Protein AF-A0A1A8L552-F1 (afdb_monomer)

pLDDT: mean 82.37, std 19.96, range [33.94, 96.31]

Secondary structure (DSSP, 8-state):
-EE--SSS--SS-EE------S-GGGHHHHHHHHHTTTTTT-----SSTTS-HHHHHHHHTT--TT-----S----SS----PPPP--------------------

Radius of gyration: 28.09 Å; Cα contacts (8 Å, |Δi|>4): 50; chains: 1; bounding box: 48×42×81 Å

Mean predicted aligned error: 12.86 Å

Organism: NCBI:txid704102

InterPro domains:
  IPR012337 Ribonuclease H-like superfamily [SSF53098] (2-79)
  IPR030559 DNA polymerase zeta catalytic subunit [PTHR45812] (1-82)
  IPR056435 DNA polymerase delta/zeta catalytic subunit, N-terminal domain [PF24055] (1-28)

Foldseek 3Di:
DWDDDPPDDDPGIDDDDDDDDPDLVCLVVVQVCQQVCVPPNDRDHDDPSVDRPVRVVCVVQVHDPPDDDDDPDDDDPDPPPPPDDPDDDDDDDDDDDDDDDPDDDD

Structure (mmCIF, N/CA/C/O backbone):
data_AF-A0A1A8L552-F1
#
_entry.id   AF-A0A1A8L552-F1
#
loop_
_atom_site.group_PDB
_atom_site.id
_atom_site.type_symbol
_atom_site.label_atom_id
_atom_site.label_alt_id
_atom_site.label_comp_id
_atom_site.label_asym_id
_atom_site.label_entity_id
_atom_site.label_seq_id
_atom_site.pdbx_PDB_ins_code
_atom_site.Cartn_x
_atom_site.Cartn_y
_atom_site.Cartn_z
_atom_site.occupancy
_atom_site.B_iso_or_equiv
_atom_site.auth_seq_id
_atom_site.auth_comp_id
_atom_site.auth_asym_id
_atom_site.auth_atom_id
_atom_site.pdbx_PDB_model_num
ATOM 1 N N . VAL A 1 1 ? -2.853 -9.805 10.424 1.00 91.50 1 VAL A N 1
ATOM 2 C CA . VAL A 1 1 ? -1.466 -9.280 10.396 1.00 91.50 1 VAL A CA 1
ATOM 3 C C . VAL A 1 1 ? -1.224 -8.562 11.713 1.00 91.50 1 VAL A C 1
ATOM 5 O O . VAL A 1 1 ? -2.140 -7.887 12.163 1.00 91.50 1 VAL A O 1
ATOM 8 N N . SER A 1 2 ? -0.080 -8.754 12.366 1.00 94.06 2 SER A N 1
ATOM 9 C CA . SER A 1 2 ? 0.282 -7.997 13.577 1.00 94.06 2 SER A CA 1
ATOM 10 C C . SER A 1 2 ? 1.139 -6.797 13.187 1.00 94.06 2 SER A C 1
ATOM 12 O O . SER A 1 2 ? 1.919 -6.898 12.242 1.00 94.06 2 SER A O 1
ATOM 14 N N . GLY A 1 3 ? 0.952 -5.661 13.851 1.00 93.56 3 GLY A N 1
ATOM 15 C CA . GLY A 1 3 ? 1.734 -4.455 13.587 1.00 93.56 3 GLY A CA 1
ATOM 16 C C . GLY A 1 3 ? 1.554 -3.395 14.668 1.00 93.56 3 GLY A C 1
ATOM 17 O O . GLY A 1 3 ? 0.707 -3.525 15.555 1.00 93.56 3 GLY A O 1
ATOM 18 N N . MET A 1 4 ? 2.350 -2.331 14.601 1.00 94.88 4 MET A N 1
ATOM 19 C CA . MET A 1 4 ? 2.263 -1.196 15.519 1.00 94.88 4 MET A CA 1
ATOM 20 C C . MET A 1 4 ? 1.500 -0.041 14.851 1.00 94.88 4 MET A C 1
ATOM 22 O O . MET A 1 4 ? 1.885 0.373 13.759 1.00 94.88 4 MET A O 1
ATOM 26 N N . PRO A 1 5 ? 0.419 0.490 15.456 1.00 92.94 5 PRO A N 1
ATOM 27 C CA . PRO A 1 5 ? -0.273 1.641 14.888 1.00 92.94 5 PRO A CA 1
ATOM 28 C C . PRO A 1 5 ? 0.637 2.875 14.891 1.00 92.94 5 PRO A C 1
ATOM 30 O O . PRO A 1 5 ? 1.281 3.161 15.894 1.00 92.94 5 PRO A O 1
ATOM 33 N N . PHE A 1 6 ? 0.639 3.626 13.789 1.00 91.50 6 PHE A N 1
ATOM 34 C CA . PHE A 1 6 ? 1.486 4.814 13.639 1.00 91.50 6 PHE A CA 1
ATOM 35 C C . PHE A 1 6 ? 1.033 6.003 14.504 1.00 91.50 6 PHE A C 1
ATOM 37 O O . PHE A 1 6 ? 1.849 6.735 15.055 1.00 91.50 6 PHE A O 1
ATOM 44 N N . TYR A 1 7 ? -0.281 6.212 14.631 1.00 92.44 7 TYR A N 1
ATOM 45 C CA . TYR A 1 7 ? -0.825 7.357 15.362 1.00 92.44 7 TYR A CA 1
ATOM 46 C C . TYR A 1 7 ? -0.956 7.070 16.862 1.00 92.44 7 TYR A C 1
ATOM 48 O O . TYR A 1 7 ? -1.902 6.401 17.292 1.00 92.44 7 TYR A O 1
ATOM 56 N N . GLY A 1 8 ? -0.032 7.632 17.645 1.00 93.75 8 GLY A N 1
ATOM 57 C CA . GLY A 1 8 ? 0.042 7.506 19.105 1.00 93.75 8 GLY A CA 1
ATOM 58 C C . GLY A 1 8 ? 1.170 6.578 19.565 1.00 93.75 8 GLY A C 1
ATOM 59 O O . GLY A 1 8 ? 1.782 5.881 18.764 1.00 93.75 8 GLY A O 1
ATOM 60 N N . PHE A 1 9 ? 1.452 6.568 20.870 1.00 94.94 9 PHE A N 1
ATOM 61 C CA . PHE A 1 9 ? 2.427 5.647 21.455 1.00 94.94 9 PHE A CA 1
ATOM 62 C C . PHE A 1 9 ? 1.748 4.338 21.874 1.00 94.94 9 PHE A C 1
ATOM 64 O O . PHE A 1 9 ? 0.792 4.349 22.652 1.00 94.94 9 PHE A O 1
ATOM 71 N N . TYR A 1 10 ? 2.271 3.206 21.402 1.00 94.19 10 TYR A N 1
ATOM 72 C CA . TYR A 1 10 ? 1.819 1.874 21.798 1.00 94.19 10 TYR A CA 1
ATOM 73 C C . TYR A 1 10 ? 3.019 1.013 22.180 1.00 94.19 10 TYR A C 1
ATOM 75 O O . TYR A 1 10 ? 3.925 0.809 21.382 1.00 94.19 10 TYR A O 1
ATOM 83 N N . ALA A 1 11 ? 2.999 0.454 23.390 1.00 94.81 11 ALA A N 1
ATOM 84 C CA . ALA A 1 11 ? 4.070 -0.419 23.874 1.00 94.81 11 ALA A CA 1
ATOM 85 C C . ALA A 1 11 ? 4.032 -1.838 23.273 1.00 94.81 11 ALA A C 1
ATOM 87 O O . ALA A 1 11 ? 4.976 -2.604 23.440 1.00 94.81 11 ALA A O 1
ATOM 88 N N . LYS A 1 12 ? 2.921 -2.223 22.630 1.00 95.12 12 LYS A N 1
ATOM 89 C CA . LYS A 1 12 ? 2.701 -3.564 22.076 1.00 95.12 12 LYS A CA 1
ATOM 90 C C . LYS A 1 12 ? 2.026 -3.482 20.712 1.00 95.12 12 LYS A C 1
ATOM 92 O O . LYS A 1 12 ? 1.258 -2.555 20.447 1.00 95.12 12 LYS A O 1
ATOM 97 N N . GLU A 1 13 ? 2.286 -4.487 19.885 1.00 95.62 13 GLU A N 1
ATOM 98 C CA . GLU A 1 13 ? 1.610 -4.670 18.604 1.00 95.62 13 GLU A CA 1
ATOM 99 C C . GLU A 1 13 ? 0.121 -4.979 18.785 1.00 95.62 13 GLU A C 1
ATOM 101 O O . GLU A 1 13 ? -0.314 -5.547 19.792 1.00 95.62 13 GLU A O 1
ATOM 106 N N . LYS A 1 14 ? -0.666 -4.616 17.776 1.00 94.38 14 LYS A N 1
ATOM 107 C CA . LYS A 1 14 ? -2.089 -4.932 17.667 1.00 94.38 14 LYS A CA 1
ATOM 108 C C . LYS A 1 14 ? -2.331 -5.810 16.447 1.00 94.38 14 LYS A C 1
ATOM 110 O O . LYS A 1 14 ? -1.562 -5.805 15.486 1.00 94.38 14 LYS A O 1
ATOM 115 N N . HIS A 1 15 ? -3.431 -6.551 16.476 1.00 94.88 15 HIS A N 1
ATOM 116 C CA . HIS A 1 15 ? -3.875 -7.323 15.325 1.00 94.88 15 HIS A CA 1
ATOM 117 C C . HIS A 1 15 ? -4.714 -6.463 14.382 1.00 94.88 15 HIS A C 1
ATOM 119 O O . HIS A 1 15 ? -5.649 -5.781 14.796 1.00 94.88 15 HIS A O 1
ATOM 125 N N . PHE A 1 16 ? -4.395 -6.564 13.099 1.00 94.88 16 PHE A N 1
ATOM 126 C CA . PHE A 1 16 ? -5.073 -5.906 11.994 1.00 94.88 16 PHE A CA 1
ATOM 127 C C . PHE A 1 16 ? -5.592 -6.935 10.991 1.00 94.88 16 PHE A C 1
ATOM 129 O O . PHE A 1 16 ? -4.970 -7.978 10.741 1.00 94.88 16 PHE A O 1
ATOM 136 N N . MET A 1 17 ? -6.719 -6.605 10.364 1.00 92.81 17 MET A N 1
ATOM 137 C CA . MET A 1 17 ? -7.270 -7.345 9.235 1.00 92.81 17 MET A CA 1
ATOM 138 C C . MET A 1 17 ? -6.795 -6.704 7.930 1.00 92.81 17 MET A C 1
ATOM 140 O O . MET A 1 17 ? -7.052 -5.527 7.690 1.00 92.81 17 MET A O 1
ATOM 144 N N . LYS A 1 18 ? -6.114 -7.481 7.082 1.00 94.56 18 LYS A N 1
ATOM 145 C CA . LYS A 1 18 ? -5.685 -7.026 5.756 1.00 94.56 18 LYS A CA 1
ATOM 146 C C . LYS A 1 18 ? -6.722 -7.459 4.725 1.00 94.56 18 LYS A C 1
ATOM 148 O O . LYS A 1 18 ? -6.932 -8.654 4.534 1.00 94.56 18 LYS A O 1
ATOM 153 N N . ILE A 1 19 ? -7.371 -6.486 4.096 1.00 93.62 19 ILE A N 1
ATOM 154 C CA . ILE A 1 19 ? -8.385 -6.702 3.061 1.00 93.62 19 ILE A CA 1
ATOM 155 C C . ILE A 1 19 ? -7.730 -6.451 1.703 1.00 93.62 19 ILE A C 1
ATOM 157 O O . ILE A 1 19 ? -7.139 -5.395 1.491 1.00 93.62 19 ILE A O 1
ATOM 161 N N . TYR A 1 20 ? -7.855 -7.404 0.783 1.00 94.00 20 TYR A N 1
ATOM 162 C CA . TYR A 1 20 ? -7.413 -7.244 -0.601 1.00 94.00 20 TYR A CA 1
ATOM 163 C C . TYR A 1 20 ? -8.616 -6.971 -1.497 1.00 94.00 20 TYR A C 1
ATOM 165 O O . TYR A 1 20 ? -9.647 -7.632 -1.381 1.00 94.00 20 TYR A O 1
ATOM 173 N N . LEU A 1 21 ? -8.476 -6.004 -2.398 1.00 94.19 21 LEU A N 1
ATOM 174 C CA . LEU A 1 21 ? -9.502 -5.644 -3.370 1.00 94.19 21 LEU A CA 1
ATOM 175 C C . LEU A 1 21 ? -8.976 -5.915 -4.776 1.00 94.19 21 LEU A C 1
ATOM 177 O O . LEU A 1 21 ? -7.819 -5.634 -5.073 1.00 94.19 21 LEU A O 1
ATOM 181 N N . TYR A 1 22 ? -9.844 -6.425 -5.649 1.00 95.06 22 TYR A N 1
ATOM 182 C CA . TYR A 1 22 ? -9.498 -6.638 -7.055 1.00 95.06 22 TYR A CA 1
ATOM 183 C C . TYR A 1 22 ? -9.405 -5.313 -7.824 1.00 95.06 22 TYR A C 1
ATOM 185 O O . TYR A 1 22 ? -8.496 -5.105 -8.621 1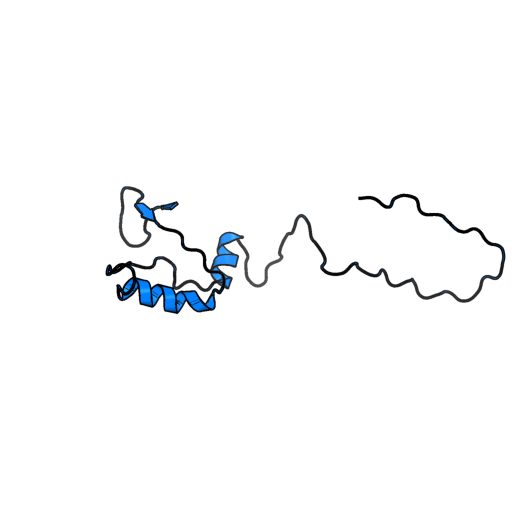.00 95.06 22 TYR A O 1
ATOM 193 N N . ASN A 1 23 ? -10.345 -4.399 -7.567 1.00 95.12 23 ASN A N 1
ATOM 194 C CA . ASN A 1 23 ? -10.389 -3.086 -8.198 1.00 95.12 23 ASN A CA 1
ATOM 195 C C . ASN A 1 23 ? -9.970 -1.987 -7.197 1.00 95.12 23 ASN A C 1
ATOM 197 O O . ASN A 1 23 ? -10.716 -1.730 -6.246 1.00 95.12 23 ASN A O 1
ATOM 201 N N . PRO A 1 24 ? -8.843 -1.279 -7.415 1.00 93.81 24 PRO A N 1
ATOM 202 C CA . PRO A 1 24 ? -8.371 -0.235 -6.502 1.00 93.81 24 PRO A CA 1
ATOM 203 C C . PRO A 1 24 ? -9.293 0.992 -6.443 1.00 93.81 24 PRO A C 1
ATOM 205 O O . PRO A 1 24 ? -9.282 1.722 -5.454 1.00 93.81 24 PRO A O 1
ATOM 208 N N . 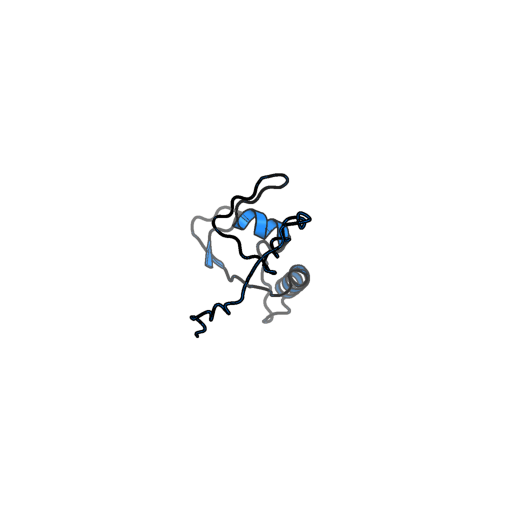GLN A 1 25 ? -10.149 1.211 -7.447 1.00 93.19 25 GLN A N 1
ATOM 209 C CA . GLN A 1 25 ? -11.117 2.318 -7.431 1.00 93.19 25 GLN A CA 1
ATOM 210 C C . GLN A 1 25 ? -12.184 2.153 -6.338 1.00 93.19 25 GLN A C 1
ATOM 212 O O . GLN A 1 25 ? -12.846 3.116 -5.955 1.00 93.19 25 GLN A O 1
ATOM 217 N N . MET A 1 26 ? -12.347 0.939 -5.806 1.00 95.00 26 MET A N 1
ATOM 218 C CA . MET A 1 26 ? -13.320 0.653 -4.755 1.00 95.00 26 MET A CA 1
ATOM 219 C C . MET A 1 26 ? -12.836 1.040 -3.353 1.00 95.00 26 MET A C 1
ATOM 221 O O . MET A 1 26 ? -13.667 1.095 -2.449 1.00 95.00 26 MET A O 1
ATOM 225 N N . ILE A 1 27 ? -11.542 1.340 -3.160 1.00 94.31 27 ILE A N 1
ATOM 226 C CA . ILE A 1 27 ? -10.950 1.597 -1.833 1.00 94.31 27 ILE A CA 1
ATOM 227 C C . ILE A 1 27 ? -11.735 2.671 -1.069 1.00 94.31 27 ILE A C 1
ATOM 229 O O . ILE A 1 27 ? -12.141 2.430 0.063 1.00 94.31 27 ILE A O 1
ATOM 233 N N . LYS A 1 28 ? -12.033 3.814 -1.705 1.00 93.19 28 LYS A N 1
ATOM 234 C CA . LYS A 1 28 ? -12.755 4.927 -1.059 1.00 93.19 28 LYS A CA 1
ATOM 235 C C . LYS A 1 28 ? -14.134 4.507 -0.546 1.00 93.19 28 LYS A C 1
ATOM 237 O O . LYS A 1 28 ? -14.434 4.704 0.626 1.00 93.19 28 LYS A O 1
ATOM 242 N N . ARG A 1 29 ? -14.924 3.837 -1.394 1.00 94.12 29 ARG A N 1
ATOM 243 C CA . ARG A 1 29 ? -16.260 3.338 -1.026 1.00 94.12 29 ARG A CA 1
ATOM 244 C C . ARG A 1 29 ? -16.193 2.320 0.107 1.00 94.12 29 ARG A C 1
ATOM 246 O O . ARG A 1 29 ? -17.008 2.358 1.018 1.00 94.12 29 ARG A O 1
ATOM 253 N N . VAL A 1 30 ? -15.224 1.407 0.063 1.00 94.69 30 VAL A N 1
ATOM 254 C CA . VAL A 1 30 ? -15.049 0.406 1.123 1.00 94.69 30 VAL A CA 1
ATOM 255 C C . VAL A 1 30 ? -14.672 1.082 2.443 1.00 94.69 30 VAL A C 1
ATOM 257 O O . VAL A 1 30 ? -15.241 0.742 3.477 1.00 94.69 30 VAL A O 1
ATOM 260 N N . CYS A 1 31 ? -13.776 2.072 2.425 1.00 94.44 31 CYS A N 1
ATOM 261 C CA . CYS A 1 31 ? -13.438 2.848 3.616 1.00 94.44 31 CYS A CA 1
ATOM 262 C C . CYS A 1 31 ? -14.661 3.569 4.206 1.00 94.44 31 CYS A C 1
ATOM 264 O O . CYS A 1 31 ? -14.860 3.509 5.417 1.00 94.44 31 CYS A O 1
ATOM 266 N N . GLU A 1 32 ? -15.496 4.193 3.373 1.00 94.50 32 GLU A N 1
ATOM 267 C CA . GLU A 1 32 ? -16.732 4.864 3.805 1.00 94.50 32 GLU A CA 1
ATOM 268 C C . GLU A 1 32 ? -17.742 3.883 4.424 1.00 94.50 32 GLU A C 1
ATOM 270 O O . GLU A 1 32 ? -18.313 4.156 5.482 1.00 94.50 32 GLU A O 1
ATOM 275 N N . LEU A 1 33 ? -17.933 2.705 3.822 1.00 94.88 33 LEU A N 1
ATOM 276 C CA . LEU A 1 33 ? -18.826 1.667 4.355 1.00 94.88 33 LEU A CA 1
ATOM 277 C C . LEU A 1 33 ? -18.345 1.110 5.701 1.00 94.88 33 LEU A C 1
ATOM 279 O O . LEU A 1 33 ? -19.150 0.850 6.595 1.00 94.88 33 LEU A O 1
ATOM 283 N N . LEU A 1 34 ? -17.031 0.948 5.856 1.00 94.31 34 LEU A N 1
ATOM 284 C CA . LEU A 1 34 ? -16.426 0.501 7.109 1.00 94.31 34 LEU A CA 1
ATOM 285 C C . LEU A 1 34 ? -16.558 1.562 8.213 1.00 94.31 34 LEU A C 1
ATOM 287 O O . LEU A 1 34 ? -16.879 1.215 9.349 1.00 94.31 34 LEU A O 1
ATOM 291 N N . GLN A 1 35 ? -16.372 2.843 7.885 1.00 93.88 35 GLN A N 1
ATOM 292 C CA . GLN A 1 35 ? -16.497 3.944 8.851 1.00 93.88 35 GLN A CA 1
ATOM 293 C C . GLN A 1 35 ? -17.944 4.217 9.258 1.00 93.88 35 GLN A C 1
ATOM 295 O O . GLN A 1 35 ? -18.209 4.466 10.430 1.00 93.88 35 GLN A O 1
ATOM 300 N N . SER A 1 36 ? -18.879 4.147 8.308 1.00 93.62 36 SER A N 1
ATOM 301 C CA . SER A 1 36 ? -20.309 4.391 8.556 1.00 93.62 36 SER A CA 1
ATOM 302 C C . SER A 1 36 ? -20.987 3.294 9.379 1.00 93.62 36 SER A C 1
ATOM 304 O O . SER A 1 36 ? -22.111 3.477 9.833 1.00 93.62 36 SER A O 1
ATOM 306 N N . GLY A 1 37 ? -20.323 2.155 9.585 1.00 91.56 37 GLY A N 1
ATOM 307 C CA . GLY A 1 37 ? -20.883 1.035 10.335 1.00 91.56 37 GLY A CA 1
ATOM 308 C C . GLY A 1 37 ? -21.927 0.225 9.570 1.00 91.56 37 GLY A C 1
ATOM 309 O O . GLY A 1 37 ? -22.594 -0.620 10.163 1.00 91.56 37 GLY A O 1
ATOM 310 N N . ALA A 1 38 ? -22.033 0.420 8.250 1.00 93.00 38 ALA A N 1
ATOM 311 C CA . ALA A 1 38 ? -22.898 -0.381 7.383 1.00 93.00 38 ALA A CA 1
ATOM 312 C C . ALA A 1 38 ? -22.520 -1.876 7.399 1.00 93.00 38 ALA A C 1
ATOM 314 O O . ALA A 1 38 ? -23.346 -2.747 7.129 1.00 93.00 38 ALA A O 1
ATOM 315 N N . VAL A 1 39 ? -21.266 -2.184 7.736 1.00 91.62 39 VAL A N 1
ATOM 316 C CA . VAL A 1 39 ? -20.754 -3.550 7.853 1.00 91.62 39 VAL A CA 1
ATOM 317 C C . VAL A 1 39 ? -20.891 -4.033 9.296 1.00 91.62 39 VAL A C 1
ATOM 319 O O . VAL A 1 39 ? -20.347 -3.430 10.216 1.00 91.62 39 VAL A O 1
ATOM 322 N N . MET A 1 40 ? -21.603 -5.148 9.501 1.00 91.19 40 MET A N 1
ATOM 323 C CA . MET A 1 40 ? -21.770 -5.810 10.810 1.00 91.19 40 MET A CA 1
ATOM 324 C C . MET A 1 40 ? -22.329 -4.910 11.930 1.00 91.19 40 MET A C 1
ATOM 326 O O . MET A 1 40 ? -22.186 -5.240 13.107 1.00 91.19 40 MET A O 1
ATOM 330 N N . ASN A 1 41 ? -22.961 -3.786 11.572 1.00 91.12 41 ASN A N 1
ATOM 331 C CA . ASN A 1 41 ? -23.463 -2.778 12.506 1.00 91.12 41 ASN A CA 1
ATOM 332 C C . ASN A 1 41 ? -22.384 -2.276 13.491 1.00 91.12 41 ASN A C 1
ATOM 334 O O . ASN A 1 41 ? -22.662 -2.023 14.666 1.00 91.12 41 ASN A O 1
ATOM 338 N N . ARG A 1 42 ? -21.124 -2.202 13.039 1.00 91.81 42 ARG A N 1
ATOM 339 C CA . ARG A 1 42 ? -19.982 -1.736 13.835 1.00 91.81 42 ARG A CA 1
ATOM 340 C C . ARG A 1 42 ? -19.130 -0.785 13.019 1.00 91.81 42 ARG A C 1
ATOM 342 O O . ARG A 1 42 ? -18.814 -1.061 11.868 1.00 91.81 42 ARG A O 1
ATOM 349 N N . THR A 1 43 ? -18.717 0.312 13.639 1.00 93.50 43 THR A N 1
ATOM 350 C CA . THR A 1 43 ? -17.795 1.262 13.025 1.00 93.50 43 THR A CA 1
ATOM 351 C C . THR A 1 43 ? -16.372 0.711 13.086 1.00 93.50 43 THR A C 1
ATOM 353 O O . THR A 1 43 ? -15.845 0.385 14.152 1.00 93.50 43 THR A O 1
ATOM 356 N N . TYR A 1 44 ? -15.746 0.581 11.921 1.00 93.75 44 TYR A N 1
ATOM 357 C CA . TYR A 1 44 ? -14.353 0.171 11.784 1.00 93.75 44 TYR A CA 1
ATOM 358 C C . TYR A 1 44 ? -13.518 1.368 11.345 1.00 93.75 44 TYR A C 1
ATOM 360 O O . TYR A 1 44 ? -13.942 2.137 10.487 1.00 93.75 44 TYR A O 1
ATOM 368 N N . GLN A 1 45 ? -12.312 1.506 11.898 1.00 92.94 45 GLN A N 1
ATOM 369 C CA . GLN A 1 45 ? -11.347 2.515 11.467 1.00 92.94 45 GLN A CA 1
ATOM 370 C C . GLN A 1 45 ? -10.503 1.951 10.312 1.00 92.94 45 GLN A C 1
ATOM 372 O O . GLN A 1 45 ? -9.720 1.025 10.530 1.00 92.94 45 GLN A O 1
ATOM 377 N N . PRO A 1 46 ? -10.620 2.471 9.078 1.00 93.88 46 PRO A N 1
ATOM 378 C CA . PRO A 1 46 ? -9.757 2.057 7.987 1.00 93.88 46 PRO A CA 1
ATOM 379 C C . PRO A 1 46 ? -8.360 2.628 8.205 1.00 93.88 46 PRO A C 1
ATOM 381 O O . PRO A 1 46 ? -8.186 3.835 8.379 1.00 93.88 46 PRO A O 1
ATOM 384 N N . HIS A 1 47 ? -7.362 1.757 8.159 1.00 93.12 47 HIS A N 1
ATOM 385 C CA . HIS A 1 47 ? -5.957 2.138 8.209 1.00 93.12 47 HIS A CA 1
ATOM 386 C C . HIS A 1 47 ? -5.391 2.168 6.787 1.00 93.12 47 HIS A C 1
ATOM 388 O O . HIS A 1 47 ? -5.768 1.342 5.960 1.00 93.12 47 HIS A O 1
ATOM 394 N N . GLU A 1 48 ? -4.538 3.154 6.495 1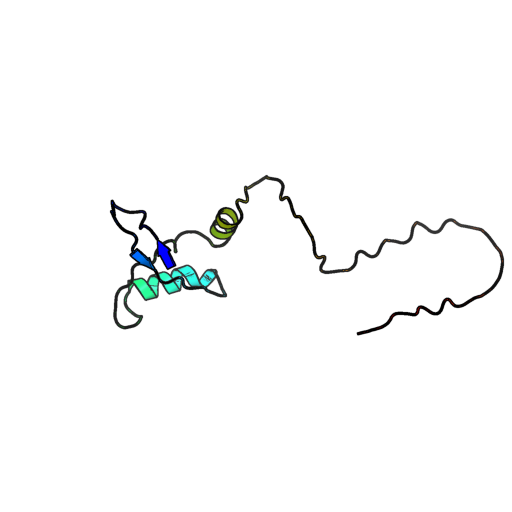.00 91.12 48 GLU A N 1
ATOM 395 C CA . GLU A 1 48 ? -3.807 3.305 5.219 1.00 91.12 48 GLU A CA 1
ATOM 396 C C . GLU A 1 48 ? -4.653 3.400 3.930 1.00 91.12 48 GLU A C 1
ATOM 398 O O . GLU A 1 48 ? -4.105 3.514 2.838 1.00 91.12 48 GLU A O 1
ATOM 403 N N . GLY A 1 49 ? -5.986 3.461 4.018 1.00 89.62 49 GLY A N 1
ATOM 404 C CA . GLY A 1 49 ? -6.872 3.541 2.844 1.00 89.62 49 GLY A CA 1
ATOM 405 C C . GLY A 1 49 ? -6.780 4.843 2.033 1.00 89.62 49 GLY A C 1
ATOM 406 O O . GLY A 1 49 ? -7.368 4.946 0.961 1.00 89.62 49 GLY A O 1
ATOM 407 N N .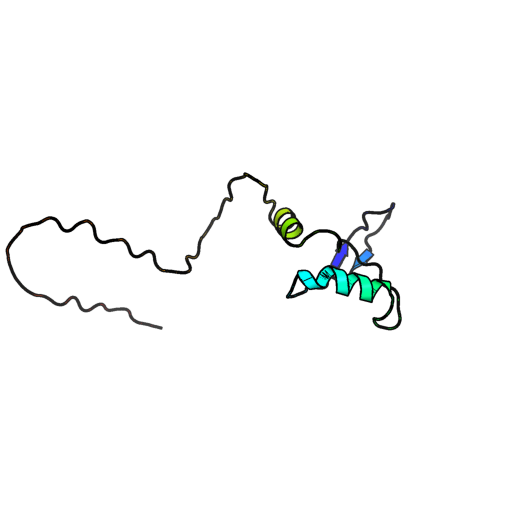 HIS A 1 50 ? -6.051 5.843 2.530 1.00 91.69 50 HIS A N 1
ATOM 408 C CA . HIS A 1 50 ? -5.826 7.108 1.831 1.00 91.69 50 HIS A CA 1
ATOM 409 C C . HIS A 1 50 ? -4.671 7.037 0.821 1.00 91.69 50 HIS A C 1
ATOM 411 O O . HIS A 1 50 ? -4.580 7.908 -0.042 1.00 91.69 50 HIS A O 1
ATOM 417 N N . ILE A 1 51 ? -3.794 6.028 0.916 1.00 93.38 51 ILE A N 1
ATOM 418 C CA . ILE A 1 51 ? -2.644 5.883 0.022 1.00 93.38 51 ILE A CA 1
ATOM 419 C C . ILE A 1 51 ? -3.133 5.296 -1.314 1.00 93.38 51 ILE A C 1
ATOM 421 O O . ILE A 1 51 ? -3.700 4.202 -1.335 1.00 93.38 51 ILE A O 1
ATOM 425 N N . PRO A 1 52 ? -2.931 5.989 -2.447 1.00 93.44 52 PRO A N 1
ATOM 426 C CA . PRO A 1 52 ? -3.272 5.475 -3.767 1.00 93.44 52 PRO A CA 1
ATOM 427 C C . PRO A 1 52 ? -2.556 4.159 -4.088 1.00 93.44 52 PRO A C 1
ATOM 429 O O . PRO A 1 52 ? -1.379 3.993 -3.776 1.00 93.44 52 PRO A O 1
ATOM 432 N N . TYR A 1 53 ? -3.234 3.277 -4.825 1.00 94.81 53 TYR A N 1
ATOM 433 C CA . TYR A 1 53 ? -2.708 1.962 -5.212 1.00 94.81 53 TYR A CA 1
ATOM 434 C C . TYR A 1 53 ? -1.313 2.013 -5.857 1.00 94.81 53 TYR A C 1
ATOM 436 O O . TYR A 1 53 ? -0.435 1.235 -5.498 1.00 94.81 53 TYR A O 1
ATOM 444 N N . LEU A 1 54 ? -1.079 2.954 -6.780 1.00 95.12 54 LEU A N 1
ATOM 445 C CA . LEU A 1 54 ? 0.221 3.071 -7.447 1.00 95.12 54 LEU A CA 1
ATOM 446 C C . LEU A 1 54 ? 1.345 3.444 -6.467 1.00 95.12 54 LEU A C 1
ATOM 448 O O . LEU A 1 54 ? 2.462 2.958 -6.607 1.00 95.12 54 LEU A O 1
ATOM 452 N N . LEU A 1 55 ? 1.048 4.272 -5.461 1.00 95.56 55 LEU A N 1
ATOM 453 C CA . LEU A 1 55 ? 2.029 4.646 -4.443 1.00 95.56 55 LEU A CA 1
ATOM 454 C C . LEU A 1 55 ? 2.319 3.485 -3.491 1.00 95.56 55 LEU A C 1
ATOM 456 O O . LEU A 1 55 ? 3.477 3.281 -3.144 1.00 95.56 55 LEU A O 1
ATOM 460 N N . GLN A 1 56 ? 1.312 2.682 -3.135 1.00 95.31 56 GLN A N 1
ATOM 461 C CA . GLN A 1 56 ? 1.529 1.448 -2.369 1.00 95.31 56 GLN A CA 1
ATOM 462 C C . GLN A 1 56 ? 2.462 0.490 -3.119 1.00 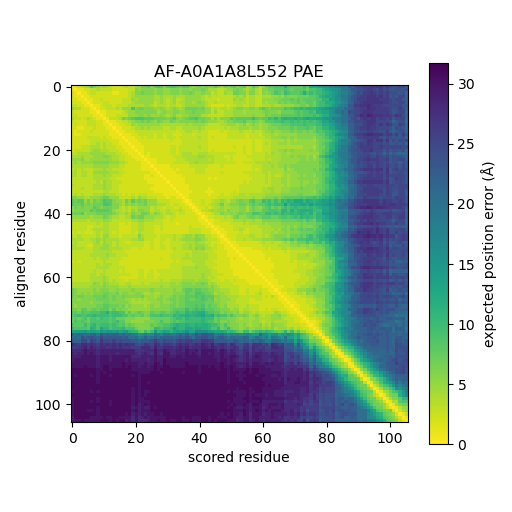95.31 56 GLN A C 1
ATOM 464 O O . GLN A 1 56 ? 3.429 0.011 -2.540 1.00 95.31 56 GLN A O 1
ATOM 469 N N . LEU A 1 57 ? 2.249 0.299 -4.428 1.00 95.12 57 LEU A N 1
ATOM 470 C CA . LEU A 1 57 ? 3.134 -0.519 -5.264 1.00 95.12 57 LEU A CA 1
ATOM 471 C C . LEU A 1 57 ? 4.583 -0.010 -5.236 1.00 95.12 57 LEU A C 1
ATOM 473 O O . LEU A 1 57 ? 5.521 -0.800 -5.163 1.00 95.12 57 LEU A O 1
ATOM 477 N N . PHE A 1 58 ? 4.774 1.307 -5.309 1.00 96.31 58 PHE A N 1
ATOM 478 C CA . PHE A 1 58 ? 6.112 1.891 -5.266 1.00 96.31 58 PHE A CA 1
ATOM 479 C C . PHE A 1 58 ? 6.789 1.675 -3.916 1.00 96.31 58 PHE A C 1
ATOM 481 O O . PHE A 1 58 ? 7.966 1.337 -3.887 1.00 96.31 58 PHE A O 1
ATOM 488 N N . ILE A 1 59 ? 6.051 1.802 -2.816 1.00 95.69 59 ILE A N 1
ATOM 489 C CA . ILE A 1 59 ? 6.580 1.565 -1.470 1.00 95.69 59 ILE A CA 1
ATOM 490 C C . ILE A 1 59 ? 6.938 0.083 -1.283 1.00 95.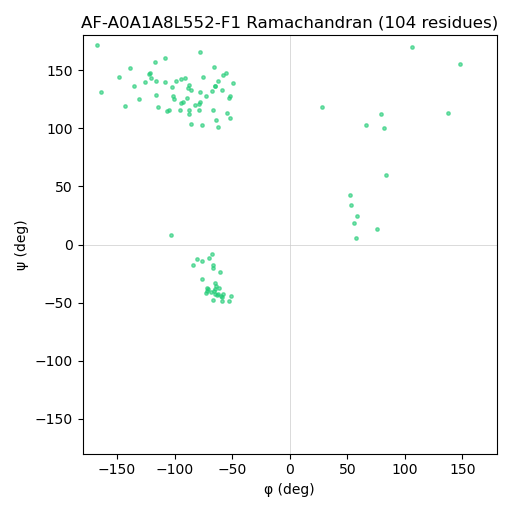69 59 ILE A C 1
ATOM 492 O O . ILE A 1 59 ? 8.052 -0.221 -0.864 1.00 95.69 59 ILE A O 1
ATOM 496 N N . ASP A 1 60 ? 6.042 -0.833 -1.660 1.00 95.31 60 ASP A N 1
ATOM 497 C CA . ASP A 1 60 ? 6.215 -2.279 -1.458 1.00 95.31 60 ASP A CA 1
ATOM 498 C C . ASP A 1 60 ? 7.443 -2.841 -2.196 1.00 95.31 60 ASP A C 1
ATOM 500 O O . ASP A 1 60 ? 8.137 -3.719 -1.682 1.00 95.31 60 ASP A O 1
ATOM 504 N N . TYR A 1 61 ? 7.724 -2.329 -3.398 1.00 95.81 61 TYR A N 1
ATOM 505 C CA . TYR A 1 61 ? 8.852 -2.761 -4.232 1.00 95.81 61 TYR A CA 1
ATOM 506 C C . TYR A 1 61 ? 10.038 -1.791 -4.216 1.00 95.81 61 TYR A C 1
ATOM 508 O O . TYR A 1 61 ? 10.976 -1.970 -4.996 1.00 95.81 61 TYR A O 1
ATOM 516 N N . ASN A 1 62 ? 10.011 -0.776 -3.347 1.00 95.25 62 ASN A N 1
ATOM 517 C CA . ASN A 1 62 ? 11.048 0.251 -3.248 1.00 95.25 62 ASN A CA 1
ATOM 518 C C . ASN A 1 62 ? 11.371 0.922 -4.606 1.00 95.25 62 ASN A C 1
ATOM 520 O O . ASN A 1 62 ? 12.532 1.101 -4.983 1.00 95.25 62 ASN A O 1
ATOM 524 N N . LEU A 1 63 ? 10.329 1.238 -5.379 1.00 95.81 63 LEU A N 1
ATOM 525 C CA . LEU A 1 63 ? 10.431 1.896 -6.679 1.00 95.81 63 LEU A CA 1
ATOM 526 C C . LEU A 1 63 ? 10.366 3.412 -6.515 1.00 95.81 63 LEU A C 1
ATOM 528 O O . LEU A 1 63 ? 9.584 3.945 -5.730 1.00 95.81 63 LEU A O 1
ATOM 532 N N . TYR A 1 64 ? 11.147 4.110 -7.333 1.00 95.75 64 TYR A N 1
ATOM 533 C CA . TYR A 1 64 ? 11.238 5.564 -7.316 1.00 95.75 64 TYR A CA 1
ATOM 534 C C . TYR A 1 64 ? 10.873 6.147 -8.680 1.00 95.75 64 TYR A C 1
ATOM 536 O O . TYR A 1 64 ? 11.158 5.559 -9.727 1.00 95.75 64 TYR A O 1
ATOM 544 N N . GLY A 1 65 ? 10.254 7.329 -8.669 1.00 94.69 65 GLY A N 1
ATOM 545 C CA . GLY A 1 65 ? 10.007 8.096 -9.887 1.00 94.69 65 GLY A CA 1
ATOM 546 C C . GLY A 1 65 ? 11.322 8.499 -10.556 1.00 94.69 65 GLY A C 1
ATOM 547 O O . GLY A 1 65 ? 12.276 8.853 -9.872 1.00 94.69 65 GLY A O 1
ATOM 548 N N . MET A 1 66 ? 11.362 8.446 -11.892 1.00 95.50 66 MET A N 1
ATOM 549 C CA . MET A 1 66 ? 12.547 8.789 -12.697 1.00 95.50 66 MET A CA 1
ATOM 550 C C . MET A 1 66 ? 13.801 7.956 -12.363 1.00 95.50 66 MET A C 1
ATOM 552 O O . MET A 1 66 ? 14.918 8.398 -12.617 1.00 95.50 66 MET A O 1
ATOM 556 N N . ASN A 1 67 ? 13.627 6.748 -11.818 1.00 95.50 67 ASN A N 1
ATOM 557 C CA . ASN A 1 67 ? 14.719 5.826 -11.514 1.00 95.50 67 ASN A CA 1
ATOM 558 C C . ASN A 1 67 ? 14.735 4.625 -12.477 1.00 95.50 67 ASN A C 1
ATOM 560 O O . ASN A 1 67 ? 13.725 4.301 -13.108 1.00 95.50 67 ASN A O 1
ATOM 564 N N . LEU A 1 68 ? 15.879 3.944 -12.574 1.00 95.25 68 LEU A N 1
ATOM 565 C CA . LEU A 1 68 ? 15.986 2.673 -13.287 1.00 95.25 68 LEU A CA 1
ATOM 566 C C . LEU A 1 68 ? 15.364 1.539 -12.463 1.00 95.25 68 LEU A C 1
ATOM 568 O O . LEU A 1 68 ? 15.483 1.498 -11.240 1.00 95.25 68 LEU A O 1
ATOM 572 N N . ILE A 1 69 ? 14.727 0.593 -13.155 1.00 95.56 69 ILE A N 1
ATOM 573 C CA . ILE A 1 69 ? 14.173 -0.620 -12.549 1.00 95.56 69 ILE A CA 1
ATOM 574 C C . ILE A 1 69 ? 15.085 -1.792 -12.905 1.00 95.56 69 ILE A C 1
ATOM 576 O O . ILE A 1 69 ? 15.200 -2.169 -14.072 1.00 95.56 69 ILE A O 1
ATOM 580 N N . THR A 1 70 ? 15.709 -2.390 -11.894 1.00 94.12 70 THR A N 1
ATOM 581 C CA . THR A 1 70 ? 16.550 -3.580 -12.060 1.00 94.12 70 THR A CA 1
ATOM 582 C C . THR A 1 70 ? 15.686 -4.835 -11.970 1.00 94.12 70 THR A C 1
ATOM 584 O O . THR A 1 70 ? 15.110 -5.123 -10.923 1.00 94.12 70 THR A O 1
ATOM 587 N N . LEU A 1 71 ? 15.594 -5.598 -13.061 1.00 93.62 71 LEU A N 1
ATOM 588 C CA . LEU A 1 71 ? 14.811 -6.836 -13.140 1.00 93.62 71 LEU A CA 1
ATOM 589 C C . LEU A 1 71 ? 15.740 -8.030 -13.388 1.00 93.62 71 LEU A C 1
ATOM 591 O O . LEU A 1 71 ? 16.529 -8.006 -14.326 1.00 93.62 71 LEU A O 1
ATOM 595 N N . GLY A 1 72 ? 15.627 -9.089 -12.577 1.00 94.31 72 GLY A N 1
ATOM 596 C CA . GLY A 1 72 ? 16.441 -10.305 -12.741 1.00 94.31 72 GLY A CA 1
ATOM 597 C C . GLY A 1 72 ? 15.985 -11.211 -13.892 1.00 94.31 72 GLY A C 1
ATOM 598 O O . GLY A 1 72 ? 16.797 -11.891 -14.510 1.00 94.31 72 GLY A O 1
ATOM 599 N N . ALA A 1 73 ? 14.688 -11.211 -14.206 1.00 93.69 73 ALA A N 1
ATOM 600 C CA . ALA A 1 73 ? 14.119 -11.950 -15.327 1.00 93.69 73 ALA A CA 1
ATOM 601 C C . ALA A 1 73 ? 12.914 -11.197 -15.898 1.00 93.69 73 ALA A C 1
ATOM 603 O O . ALA A 1 73 ? 12.133 -10.599 -15.156 1.00 93.69 73 ALA A O 1
ATOM 604 N N . VAL A 1 74 ? 12.742 -11.257 -17.218 1.00 92.25 74 VAL A N 1
ATOM 605 C CA . VAL A 1 74 ? 11.639 -10.603 -17.932 1.00 92.25 74 VAL A CA 1
ATOM 606 C C . VAL A 1 74 ? 10.881 -11.617 -18.783 1.00 92.25 74 VAL A C 1
ATOM 608 O O . VAL A 1 74 ? 11.473 -12.494 -19.409 1.00 92.25 74 VAL A O 1
ATOM 611 N N . LYS A 1 75 ? 9.551 -11.503 -18.806 1.00 92.19 75 LYS A N 1
ATOM 612 C CA . LYS A 1 75 ? 8.674 -12.289 -19.682 1.00 92.19 75 LYS A CA 1
ATOM 613 C C . LYS A 1 75 ? 8.007 -11.352 -20.675 1.00 92.19 75 LYS A C 1
ATOM 615 O O . LYS A 1 75 ? 7.259 -10.459 -20.286 1.00 92.19 75 LYS A O 1
ATOM 620 N N . PHE A 1 76 ? 8.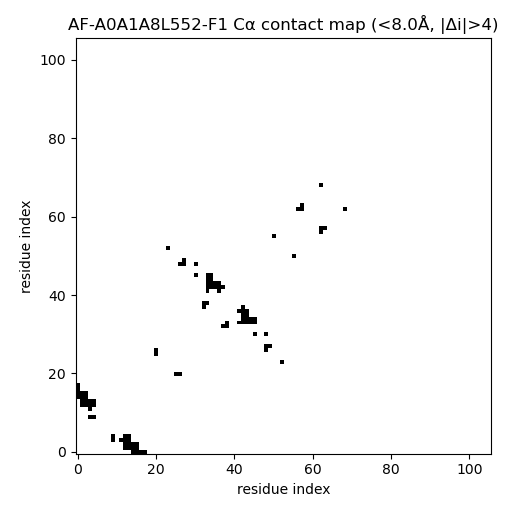268 -11.564 -21.959 1.00 91.25 76 PHE A N 1
ATOM 621 C CA . PHE A 1 76 ? 7.664 -10.772 -23.025 1.00 91.25 76 PHE A CA 1
ATOM 622 C C . PHE A 1 76 ? 6.325 -11.375 -23.449 1.00 91.25 76 PHE A C 1
ATOM 624 O O . PHE A 1 76 ? 6.200 -12.587 -23.603 1.00 91.25 76 PHE A O 1
ATOM 631 N N . ARG A 1 77 ? 5.314 -10.522 -23.664 1.00 90.44 77 ARG A N 1
ATOM 632 C CA . ARG A 1 77 ? 3.978 -10.955 -24.115 1.00 90.44 77 ARG A CA 1
ATOM 633 C C . ARG A 1 77 ? 4.002 -11.558 -25.525 1.00 90.44 77 ARG A C 1
ATOM 635 O O . ARG A 1 77 ? 3.196 -12.430 -25.825 1.00 90.44 77 ARG A O 1
ATOM 642 N N . ARG A 1 78 ? 4.878 -11.062 -26.399 1.00 89.75 78 ARG A N 1
ATOM 643 C CA . ARG A 1 78 ? 5.074 -11.564 -27.765 1.00 89.75 78 ARG A CA 1
ATOM 644 C C . ARG A 1 78 ? 6.518 -12.018 -27.912 1.00 89.75 78 ARG A C 1
ATOM 646 O O . ARG A 1 78 ? 7.411 -11.376 -27.358 1.00 89.75 78 ARG A O 1
ATOM 653 N N . SER A 1 79 ? 6.742 -13.094 -28.664 1.00 78.62 79 SER A N 1
ATOM 654 C CA . SER A 1 79 ? 8.091 -13.452 -29.097 1.00 78.62 79 SER A CA 1
ATOM 655 C C . SER A 1 79 ? 8.656 -12.286 -29.896 1.00 78.62 79 SER A C 1
ATOM 657 O O . SER A 1 79 ? 7.969 -11.755 -30.772 1.00 78.62 79 SER A O 1
ATOM 659 N N . GLN A 1 80 ? 9.893 -11.887 -29.614 1.00 73.00 80 GLN A N 1
ATOM 660 C CA . GLN A 1 80 ? 10.582 -10.987 -30.523 1.00 73.00 80 GLN A CA 1
ATOM 661 C C . GLN A 1 80 ? 10.759 -11.739 -31.841 1.00 73.00 80 GLN A C 1
ATOM 663 O O . GLN A 1 80 ? 11.547 -12.681 -31.914 1.00 73.00 80 GLN A O 1
ATOM 668 N N . SER A 1 81 ? 9.991 -11.374 -32.869 1.00 64.75 81 SER A N 1
ATOM 669 C CA . SER A 1 81 ? 10.376 -11.715 -34.229 1.00 64.75 81 SER A CA 1
ATOM 670 C C . SER A 1 81 ? 11.699 -10.996 -34.445 1.00 64.75 81 SER A C 1
ATOM 672 O O . SER A 1 81 ? 11.714 -9.775 -34.612 1.00 64.75 81 SER A O 1
ATOM 674 N N . LYS A 1 82 ? 12.819 -11.719 -34.359 1.00 61.16 82 LYS A N 1
ATOM 675 C CA . LYS A 1 82 ? 14.055 -11.246 -34.978 1.00 61.16 82 LYS A CA 1
ATOM 676 C C . LYS A 1 82 ? 13.663 -10.938 -36.418 1.00 61.16 82 LYS A C 1
ATOM 678 O O . LYS A 1 82 ? 13.309 -11.861 -37.145 1.00 61.16 82 LYS A O 1
ATOM 683 N N . GLY A 1 83 ? 13.612 -9.656 -36.777 1.00 57.75 83 GLY A N 1
ATOM 684 C CA . GLY A 1 83 ? 13.530 -9.280 -38.178 1.00 57.75 83 GLY A CA 1
ATOM 685 C C . GLY A 1 83 ? 14.662 -10.012 -38.882 1.00 57.75 83 GLY A C 1
ATOM 686 O O . GLY A 1 83 ? 15.793 -10.007 -38.385 1.00 57.75 83 GLY A O 1
ATOM 687 N N . GLU A 1 84 ? 14.337 -10.724 -39.957 1.00 55.84 84 GLU A N 1
ATOM 688 C CA . GLU A 1 84 ? 15.361 -11.236 -40.855 1.00 55.84 84 GLU A CA 1
ATOM 689 C C . GLU A 1 84 ? 16.314 -10.082 -41.203 1.00 55.84 84 GLU A C 1
ATOM 691 O O . GLU A 1 84 ? 15.853 -8.948 -41.393 1.00 55.84 84 GLU A O 1
ATOM 696 N N . PRO A 1 85 ? 17.636 -10.321 -41.248 1.00 62.53 85 PRO A N 1
ATOM 697 C CA . PRO A 1 85 ? 18.539 -9.332 -41.815 1.00 62.53 85 PRO A CA 1
ATOM 698 C C . PRO A 1 85 ? 18.066 -8.996 -43.241 1.00 62.53 85 PRO A C 1
ATOM 700 O O . PRO A 1 85 ? 17.499 -9.868 -43.906 1.00 62.53 85 PRO A O 1
ATOM 703 N N . PRO A 1 86 ? 18.257 -7.751 -43.718 1.00 50.94 86 PRO A N 1
ATOM 704 C CA . PRO A 1 86 ? 17.871 -7.383 -45.075 1.00 50.94 86 PRO A CA 1
ATOM 705 C C . PRO A 1 86 ? 18.496 -8.386 -46.048 1.00 50.94 86 PRO A C 1
ATOM 707 O O . PRO A 1 86 ? 19.697 -8.644 -45.980 1.00 50.94 86 PRO A O 1
ATOM 710 N N . ALA A 1 87 ? 17.664 -8.994 -46.894 1.00 52.91 87 ALA A N 1
ATOM 711 C CA . ALA A 1 87 ? 18.107 -9.965 -47.881 1.00 52.91 87 ALA A CA 1
ATOM 712 C C . ALA A 1 87 ? 19.211 -9.340 -48.747 1.00 52.91 87 ALA A C 1
ATOM 714 O O . ALA A 1 87 ? 18.956 -8.395 -49.495 1.00 52.91 87 ALA A O 1
ATOM 715 N N . GLU A 1 88 ? 20.437 -9.854 -48.639 1.00 53.06 88 GLU A N 1
ATOM 716 C CA . GLU A 1 88 ? 21.479 -9.524 -49.605 1.00 53.06 88 GLU A CA 1
ATOM 717 C C . GLU A 1 88 ? 21.105 -10.124 -50.969 1.00 53.06 88 GLU A C 1
ATOM 719 O O . GLU A 1 88 ? 20.739 -11.305 -51.043 1.00 53.06 88 GLU A O 1
ATOM 724 N N . PRO A 1 89 ? 21.181 -9.353 -52.069 1.00 56.69 89 PRO A N 1
ATOM 725 C CA . PRO A 1 89 ? 20.909 -9.887 -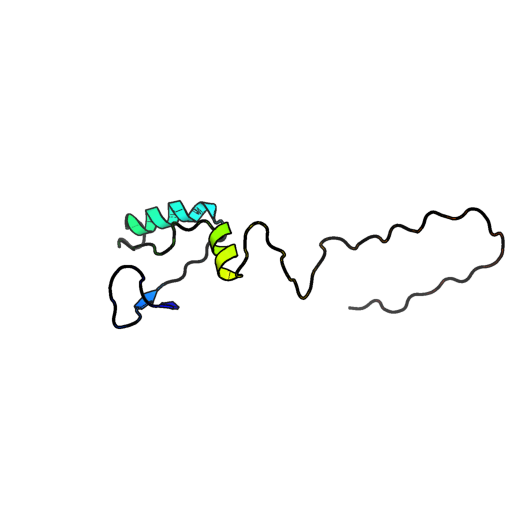53.386 1.00 56.69 89 PRO A CA 1
ATOM 726 C C . PRO A 1 89 ? 22.121 -10.685 -53.881 1.00 56.69 89 PRO A C 1
ATOM 728 O O . PRO A 1 89 ? 23.240 -10.181 -53.920 1.00 56.69 89 PRO A O 1
ATOM 731 N N . ASN A 1 90 ? 21.837 -11.897 -54.361 1.00 48.12 90 ASN A N 1
ATOM 732 C CA . ASN A 1 90 ? 22.685 -12.792 -55.157 1.00 48.12 90 ASN A CA 1
ATOM 733 C C . ASN A 1 90 ? 23.711 -13.657 -54.416 1.00 48.12 90 ASN A C 1
ATOM 735 O O . ASN A 1 90 ? 24.862 -13.257 -54.285 1.00 48.12 90 ASN A O 1
ATOM 739 N N . ARG A 1 91 ? 23.360 -14.939 -54.204 1.00 37.34 91 ARG A N 1
ATOM 740 C CA . ARG A 1 91 ? 24.169 -16.079 -54.691 1.00 37.34 91 ARG A CA 1
ATOM 741 C C . ARG A 1 91 ? 23.275 -17.237 -55.147 1.00 37.34 91 ARG A C 1
ATOM 743 O O . ARG A 1 91 ? 22.497 -17.795 -54.384 1.00 37.34 91 ARG A O 1
ATOM 750 N N . THR A 1 92 ? 23.406 -17.574 -56.422 1.00 41.53 92 THR A N 1
ATOM 751 C CA . THR A 1 92 ? 22.888 -18.772 -57.089 1.00 41.53 92 THR A CA 1
ATOM 752 C C . THR A 1 92 ? 23.549 -20.045 -56.549 1.00 41.53 92 THR A C 1
ATOM 754 O O . THR A 1 92 ? 24.775 -20.084 -56.477 1.00 41.53 92 THR A O 1
ATOM 757 N N . GLY A 1 93 ? 22.770 -21.107 -56.295 1.00 33.94 93 GLY A N 1
ATOM 758 C CA . GLY A 1 93 ? 23.280 -22.486 -56.344 1.00 33.94 93 GLY A CA 1
ATOM 759 C C . GLY A 1 93 ? 22.838 -23.456 -55.238 1.00 33.94 93 GLY A C 1
ATOM 760 O O . GLY A 1 93 ? 23.304 -23.375 -54.111 1.00 33.94 93 GLY A O 1
ATOM 761 N N . THR A 1 94 ? 22.053 -24.456 -55.662 1.00 34.53 94 THR A N 1
ATOM 762 C CA . THR A 1 94 ? 22.039 -25.879 -55.239 1.00 34.53 94 THR A CA 1
ATOM 763 C C . THR A 1 94 ? 21.370 -26.354 -53.930 1.00 34.53 94 THR A C 1
ATOM 765 O O . THR A 1 94 ? 21.870 -26.181 -52.828 1.00 34.53 94 THR A O 1
ATOM 768 N N . SER A 1 95 ? 20.286 -27.116 -54.165 1.00 37.44 95 SER A N 1
ATOM 769 C CA . SER A 1 95 ? 19.862 -28.396 -53.553 1.00 37.44 95 SER A CA 1
ATOM 770 C C . SER A 1 95 ? 19.455 -28.476 -52.072 1.00 37.44 95 SER A C 1
ATOM 772 O O . SER A 1 95 ? 20.280 -28.605 -51.177 1.00 37.44 95 SER A O 1
ATOM 774 N N . SER A 1 96 ? 18.130 -28.538 -51.887 1.00 44.91 96 SER A N 1
ATOM 775 C CA . SER A 1 96 ? 17.352 -29.533 -51.119 1.00 44.91 96 SER A CA 1
ATOM 776 C C . SER A 1 96 ? 18.002 -30.247 -49.927 1.00 44.91 96 SER A C 1
ATOM 778 O O . SER A 1 96 ? 18.846 -31.108 -50.142 1.00 44.91 96 SER A O 1
ATOM 780 N N . LEU A 1 97 ? 17.436 -30.045 -48.728 1.00 42.12 97 LEU A N 1
ATOM 781 C CA . LEU A 1 97 ? 17.158 -31.075 -47.706 1.00 42.12 97 LEU A CA 1
ATOM 782 C C . LEU A 1 97 ? 16.146 -30.498 -46.682 1.00 42.12 97 LEU A C 1
ATOM 784 O O . LEU A 1 97 ? 16.364 -29.385 -46.200 1.00 42.12 97 LEU A O 1
ATOM 788 N N . PRO A 1 98 ? 15.050 -31.194 -46.315 1.00 42.03 98 PRO A N 1
ATOM 789 C CA . PRO A 1 98 ? 14.173 -30.738 -45.241 1.00 42.03 98 PRO A CA 1
ATOM 790 C C . PRO A 1 98 ? 14.759 -31.143 -43.879 1.00 42.03 98 PRO A C 1
ATOM 792 O O . PRO A 1 98 ? 14.935 -32.324 -43.588 1.00 42.03 98 PRO A O 1
ATOM 795 N N . SER A 1 99 ? 15.049 -30.155 -43.031 1.00 42.81 99 SER A N 1
ATOM 796 C CA . SER A 1 99 ? 15.397 -30.376 -41.624 1.00 42.81 99 SER A CA 1
ATOM 797 C C . SER A 1 99 ? 14.123 -30.695 -40.841 1.00 42.81 99 SER A C 1
ATOM 799 O O . SER A 1 99 ? 13.308 -29.816 -40.560 1.00 42.81 99 SER A O 1
ATOM 801 N N . ILE A 1 100 ? 13.926 -31.977 -40.539 1.00 51.78 100 ILE A N 1
ATOM 802 C CA . ILE A 1 100 ? 12.935 -32.451 -39.572 1.00 51.78 100 ILE A CA 1
ATOM 803 C C . ILE A 1 100 ? 13.387 -31.957 -38.197 1.00 51.78 100 ILE A C 1
ATOM 805 O O . ILE A 1 100 ? 14.438 -32.370 -37.713 1.00 51.78 100 ILE A O 1
ATOM 809 N N . SER A 1 101 ? 12.606 -31.085 -37.562 1.00 51.34 101 SER A N 1
ATOM 810 C CA . SER A 1 101 ? 12.800 -30.730 -36.158 1.00 51.34 101 SER A CA 1
ATOM 811 C C . SER A 1 101 ? 12.220 -31.832 -35.258 1.00 51.34 101 SER A C 1
ATOM 813 O O . SER A 1 101 ? 11.006 -32.056 -35.264 1.00 51.34 101 SER A O 1
ATOM 815 N N . PRO A 1 102 ? 13.043 -32.538 -34.460 1.00 56.38 102 PRO A N 1
ATOM 816 C CA . PRO A 1 102 ? 12.542 -33.286 -33.319 1.00 56.38 102 PRO A CA 1
ATOM 817 C C . PRO A 1 102 ? 12.266 -32.287 -32.184 1.00 56.38 102 PRO A C 1
ATOM 819 O O . PRO A 1 102 ? 12.738 -31.156 -32.230 1.00 56.38 102 PRO A O 1
ATOM 822 N N . TRP A 1 103 ? 11.534 -32.693 -31.151 1.00 39.47 103 TRP A N 1
ATOM 823 C CA . TRP A 1 103 ? 11.163 -31.868 -29.985 1.00 39.47 103 TRP A CA 1
ATOM 824 C C . TRP A 1 103 ? 9.927 -30.976 -30.183 1.00 39.47 103 TRP A C 1
ATOM 826 O O . TRP A 1 103 ? 9.930 -29.766 -29.965 1.00 39.47 103 TRP A O 1
ATOM 836 N N . LYS A 1 104 ? 8.801 -31.631 -30.476 1.00 48.16 104 LYS A N 1
ATOM 837 C CA . LYS A 1 104 ? 7.580 -31.348 -29.712 1.00 48.16 104 LYS A CA 1
ATOM 838 C C . LYS A 1 104 ? 7.552 -32.266 -28.497 1.00 48.16 104 LYS A C 1
ATOM 840 O O . LYS A 1 104 ? 7.794 -33.460 -28.675 1.00 48.16 104 LYS A O 1
ATOM 845 N N . SER A 1 105 ? 7.225 -31.702 -27.332 1.00 39.88 105 SER A N 1
ATOM 846 C CA . SER A 1 105 ? 6.392 -32.254 -26.235 1.00 39.88 105 SER A CA 1
ATOM 847 C C . SER A 1 105 ? 6.859 -31.737 -24.863 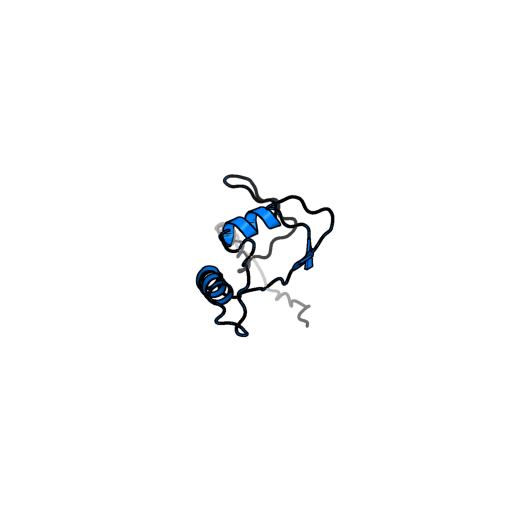1.00 39.88 105 SER A C 1
ATOM 849 O O . SER A 1 105 ? 8.058 -31.490 -24.716 1.00 39.88 105 SER A O 1
ATOM 851 N N . PRO A 1 106 ? 5.993 -31.700 -23.830 1.00 54.41 106 PRO A N 1
ATOM 852 C CA . PRO A 1 106 ? 4.523 -31.764 -23.808 1.00 54.41 106 PRO A CA 1
ATOM 853 C C . PRO A 1 106 ? 3.857 -30.396 -23.563 1.00 54.41 106 PRO A C 1
ATOM 855 O O . PRO A 1 106 ? 4.491 -29.508 -22.949 1.00 54.41 106 PRO A O 1
#

Solvent-accessible surface area (backbone atoms only — not comparable to full-atom values): 7659 Å² total; per-residue (Å²): 87,79,45,70,73,81,88,64,91,70,99,61,69,44,84,47,87,85,82,87,72,93,55,72,83,47,46,62,60,51,43,51,39,32,50,70,16,75,48,93,78,41,69,41,87,73,74,75,66,84,62,52,65,72,58,51,55,24,61,79,69,73,54,60,88,98,57,90,84,90,71,96,75,86,86,72,97,60,81,81,74,75,72,75,75,81,83,77,85,84,85,90,83,86,82,90,81,86,84,80,80,80,85,85,83,134

Sequence (106 aa):
VSGMPFYGFYAKEKHFMKIYLYNPQMIKRVCELLQSGAVMNRTYQPHEGHIPYLLQLFIDYNLYGMNLITLGAVKFRRSQSKGEPPAEPNRTGTSSLPSISPWKSP